Protein AF-A0A924MU27-F1 (afdb_monomer_lite)

Foldseek 3Di:
DFQVVVCVVVVHDSVVVVVVQCQCDQDQDPNDGRQHQKDWDQDPNTTDIDGDPSVVVVVVVVVVD

pLDDT: mean 92.28, std 6.36, range [55.31, 97.69]

Radius of gyration: 12.48 Å; chains: 1; bounding box: 36×30×26 Å

Structure (mmCIF, N/CA/C/O backbone):
data_AF-A0A924MU27-F1
#
_entry.id   AF-A0A924MU27-F1
#
loop_
_atom_site.group_PDB
_atom_site.id
_atom_site.type_symbol
_atom_site.label_atom_id
_atom_site.label_alt_id
_atom_site.label_comp_id
_atom_site.label_asym_id
_atom_site.label_entity_id
_atom_site.label_seq_id
_atom_site.pdbx_PDB_ins_code
_atom_site.Cartn_x
_atom_site.Cartn_y
_atom_site.Cartn_z
_atom_site.occupancy
_atom_site.B_iso_or_equiv
_atom_site.auth_seq_id
_atom_site.auth_comp_id
_atom_site.auth_asym_id
_atom_site.auth_atom_id
_atom_site.pdbx_PDB_model_num
ATOM 1 N N . MET A 1 1 ? -7.763 -7.547 2.311 1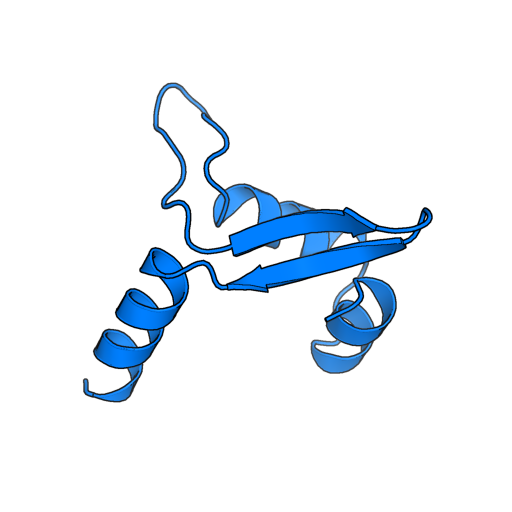.00 90.44 1 MET A N 1
ATOM 2 C CA . MET A 1 1 ? -7.877 -7.565 3.793 1.00 90.44 1 MET A CA 1
ATOM 3 C C . MET A 1 1 ? -8.570 -6.289 4.259 1.00 90.44 1 MET A C 1
ATOM 5 O O . MET A 1 1 ? -8.401 -5.267 3.611 1.00 90.44 1 MET A O 1
ATOM 9 N N . SER A 1 2 ? -9.353 -6.315 5.343 1.00 93.38 2 SER A N 1
ATOM 10 C CA . SER A 1 2 ? -9.943 -5.083 5.887 1.00 93.38 2 SER A CA 1
ATOM 11 C C . SER A 1 2 ? -8.902 -4.184 6.552 1.00 93.38 2 SER A C 1
ATOM 13 O O . SER A 1 2 ? -7.956 -4.681 7.164 1.00 93.38 2 SER A O 1
ATOM 15 N N . MET A 1 3 ? -9.100 -2.867 6.476 1.00 93.62 3 MET A N 1
ATOM 16 C CA . MET A 1 3 ? -8.155 -1.877 7.004 1.00 93.62 3 MET A CA 1
ATOM 17 C C . MET A 1 3 ? -7.857 -2.032 8.505 1.00 93.62 3 MET A C 1
ATOM 19 O O . MET A 1 3 ? -6.678 -2.071 8.854 1.00 93.62 3 MET A O 1
ATOM 23 N N . PRO A 1 4 ? -8.848 -2.220 9.404 1.00 93.38 4 PRO A N 1
ATOM 24 C CA . PRO A 1 4 ? -8.556 -2.414 10.828 1.00 93.38 4 PRO A CA 1
ATOM 25 C C . PRO A 1 4 ? -7.742 -3.683 11.103 1.00 93.38 4 PRO A C 1
ATOM 27 O O . PRO A 1 4 ? -6.846 -3.690 11.944 1.00 93.38 4 PRO A O 1
ATOM 30 N N . ARG A 1 5 ? -8.027 -4.767 10.367 1.00 94.81 5 ARG A N 1
ATOM 31 C CA . ARG A 1 5 ? -7.297 -6.031 10.512 1.00 94.81 5 ARG A CA 1
ATOM 32 C C . ARG A 1 5 ? -5.867 -5.898 9.993 1.00 94.81 5 ARG A C 1
ATOM 34 O O . ARG A 1 5 ? -4.958 -6.405 10.639 1.00 94.81 5 ARG A O 1
ATOM 41 N N . LEU A 1 6 ? -5.682 -5.205 8.871 1.00 95.12 6 LEU A N 1
ATOM 42 C CA . LEU A 1 6 ? -4.366 -4.942 8.298 1.00 95.12 6 LEU A CA 1
ATOM 43 C C . LEU A 1 6 ? -3.523 -4.056 9.223 1.00 95.12 6 LEU A C 1
ATOM 45 O O . LEU A 1 6 ? -2.382 -4.401 9.505 1.00 95.12 6 LEU A O 1
ATOM 49 N N . GLY A 1 7 ? -4.101 -2.981 9.770 1.00 96.25 7 GLY A N 1
ATOM 50 C CA . GLY A 1 7 ? -3.426 -2.117 10.743 1.00 96.25 7 GLY A CA 1
ATOM 51 C C . GLY A 1 7 ? -2.984 -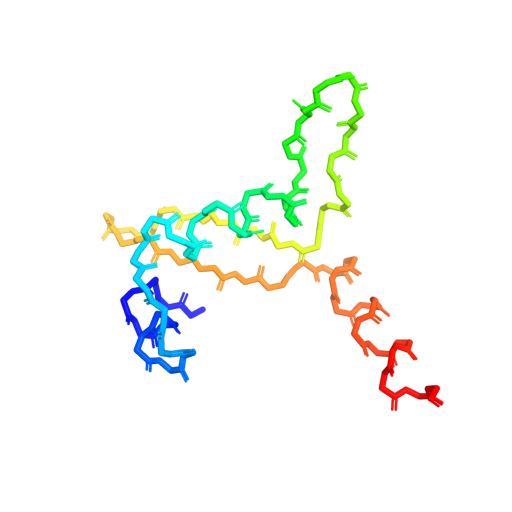2.884 11.987 1.00 96.25 7 GLY A C 1
ATOM 52 O O . GLY A 1 7 ? -1.818 -2.815 12.366 1.00 96.25 7 GLY A O 1
ATOM 53 N N . LYS A 1 8 ? -3.874 -3.711 12.556 1.00 97.06 8 LYS A N 1
ATOM 54 C CA . LYS A 1 8 ? -3.536 -4.591 13.686 1.00 97.06 8 LYS A CA 1
ATOM 55 C C . LYS A 1 8 ? -2.411 -5.571 13.345 1.00 97.06 8 LYS A C 1
ATOM 57 O O . LYS A 1 8 ? -1.535 -5.787 14.171 1.00 97.06 8 LYS A O 1
ATOM 62 N N . HIS A 1 9 ? -2.444 -6.172 12.157 1.00 96.75 9 HIS A N 1
ATOM 63 C CA . HIS A 1 9 ? -1.437 -7.148 11.741 1.00 96.75 9 HIS A CA 1
ATOM 64 C C . HIS A 1 9 ? -0.049 -6.520 11.556 1.00 96.75 9 HIS A C 1
ATOM 66 O O . HIS A 1 9 ? 0.948 -7.160 11.863 1.00 96.75 9 HIS A O 1
ATOM 72 N N . LEU A 1 10 ? 0.004 -5.268 11.097 1.00 95.62 10 LEU A N 1
ATOM 73 C CA . LEU A 1 10 ? 1.247 -4.533 10.856 1.00 95.62 10 LEU A CA 1
ATOM 74 C C . LEU A 1 10 ? 1.704 -3.679 12.052 1.00 95.62 10 LEU A C 1
ATOM 76 O O . LEU A 1 10 ? 2.754 -3.052 11.976 1.00 95.62 10 LEU A O 1
ATOM 80 N N . GLY A 1 11 ? 0.919 -3.600 13.133 1.00 97.12 11 GLY A N 1
ATOM 81 C CA . GLY A 1 11 ? 1.202 -2.707 14.264 1.00 97.12 11 GLY A CA 1
ATOM 82 C C . GLY A 1 11 ? 1.104 -1.214 13.917 1.00 97.12 11 GLY A C 1
ATOM 83 O O . GLY A 1 11 ? 1.744 -0.390 14.564 1.00 97.12 11 GLY A O 1
ATOM 84 N N . LEU A 1 12 ? 0.321 -0.849 12.893 1.00 96.62 12 LEU A N 1
ATOM 85 C CA . LEU A 1 12 ? 0.225 0.519 12.375 1.00 96.62 12 LEU A CA 1
ATOM 86 C C . LEU A 1 12 ? -1.123 1.172 12.689 1.00 96.62 12 LEU A C 1
ATOM 88 O O . LEU A 1 12 ? -2.188 0.563 12.558 1.00 96.62 12 LEU A O 1
ATOM 92 N N . GLY A 1 13 ? -1.077 2.466 13.014 1.00 94.94 13 GLY A N 1
ATOM 93 C CA . GLY A 1 13 ? -2.268 3.308 13.108 1.00 94.94 13 GLY A CA 1
ATOM 94 C C . GLY A 1 13 ? -2.928 3.535 11.743 1.00 94.94 13 GLY A C 1
ATOM 95 O O . GLY A 1 13 ? -2.260 3.546 10.706 1.00 94.94 13 GLY A O 1
ATOM 96 N N . ALA A 1 14 ? -4.244 3.771 11.741 1.00 88.44 14 ALA A N 1
ATOM 97 C CA . ALA A 1 14 ? -5.042 3.897 10.518 1.00 88.44 14 ALA A CA 1
ATOM 98 C C . ALA A 1 14 ? -4.511 4.972 9.552 1.00 88.44 14 ALA A C 1
ATOM 100 O O . ALA A 1 14 ? -4.373 4.706 8.361 1.00 88.44 14 ALA A O 1
ATOM 101 N N . SER A 1 15 ? -4.149 6.155 10.056 1.00 91.12 15 SER A N 1
ATOM 102 C CA . SER A 1 15 ? -3.630 7.254 9.228 1.00 91.12 15 SER A CA 1
ATOM 103 C C . SER A 1 15 ? -2.270 6.939 8.602 1.00 91.12 15 SER A C 1
ATOM 105 O O . SER A 1 15 ? -2.011 7.333 7.466 1.00 91.12 15 SER A O 1
ATOM 107 N N . VAL A 1 16 ? -1.405 6.214 9.322 1.00 94.69 16 VAL A N 1
ATOM 108 C CA . VAL A 1 16 ? -0.094 5.784 8.810 1.00 94.69 16 VAL A CA 1
ATOM 109 C C . VAL A 1 16 ? -0.289 4.746 7.714 1.00 94.69 16 VAL A C 1
ATOM 111 O O . VAL A 1 16 ? 0.266 4.889 6.626 1.00 94.69 16 VAL A O 1
ATOM 114 N N . LEU A 1 17 ? -1.145 3.753 7.971 1.00 94.75 17 LEU A N 1
ATOM 115 C CA . LEU A 1 17 ? -1.470 2.722 6.996 1.00 94.75 17 LEU A CA 1
ATOM 116 C C . LEU A 1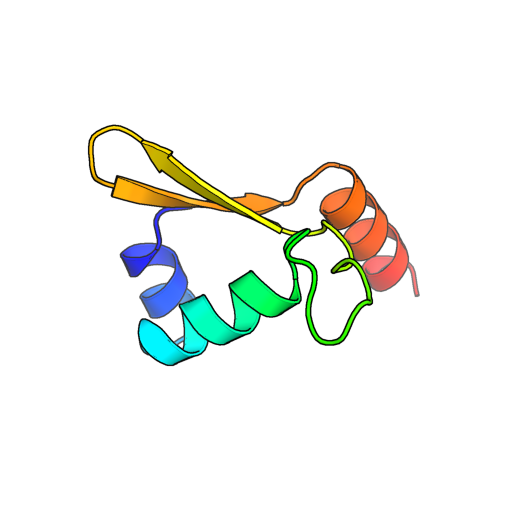 17 ? -2.088 3.327 5.728 1.00 94.75 17 LEU A C 1
ATOM 118 O O . LEU A 1 17 ? -1.622 3.037 4.634 1.00 94.75 17 LEU A O 1
ATOM 122 N N . MET A 1 18 ? -3.080 4.211 5.856 1.00 91.12 18 MET A N 1
ATOM 123 C CA . MET A 1 18 ? -3.700 4.877 4.705 1.00 91.12 18 MET A CA 1
ATOM 124 C C . MET A 1 18 ? -2.689 5.687 3.896 1.00 91.12 18 MET A C 1
ATOM 126 O O . MET A 1 18 ? -2.665 5.572 2.676 1.00 91.12 18 MET A O 1
ATOM 130 N N . ARG A 1 19 ? -1.814 6.460 4.553 1.00 91.56 19 ARG A N 1
ATOM 131 C CA . ARG A 1 19 ? -0.782 7.240 3.856 1.00 91.56 19 ARG A CA 1
ATOM 132 C C . ARG A 1 19 ? 0.172 6.343 3.066 1.00 91.56 19 ARG A C 1
ATOM 134 O O . ARG A 1 19 ? 0.459 6.647 1.911 1.00 91.56 19 ARG A O 1
ATOM 141 N N . ALA A 1 20 ? 0.618 5.238 3.665 1.00 93.12 20 ALA A N 1
ATOM 142 C CA . ALA A 1 20 ? 1.478 4.271 2.991 1.00 93.12 20 ALA A CA 1
ATOM 143 C C . ALA A 1 20 ? 0.762 3.608 1.801 1.00 93.12 20 ALA A C 1
ATOM 145 O O . ALA A 1 20 ? 1.314 3.540 0.705 1.00 93.12 20 ALA A O 1
ATOM 146 N N . LEU A 1 21 ? -0.487 3.168 1.985 1.00 93.19 21 LEU A N 1
ATOM 147 C CA . LEU A 1 21 ? -1.264 2.530 0.921 1.00 93.19 21 LEU A CA 1
ATOM 148 C C . LEU A 1 21 ? -1.591 3.489 -0.230 1.00 93.19 21 LEU A C 1
ATOM 150 O O . LEU A 1 21 ? -1.547 3.068 -1.382 1.00 93.19 21 LEU A O 1
ATOM 154 N N . SER A 1 22 ? -1.861 4.767 0.051 1.00 89.94 22 SER A N 1
ATOM 155 C CA . SER A 1 22 ? -2.099 5.782 -0.984 1.00 89.94 22 SER A CA 1
ATOM 156 C C . SER A 1 22 ? -0.884 5.980 -1.891 1.00 89.94 22 SER A C 1
ATOM 158 O O . SER 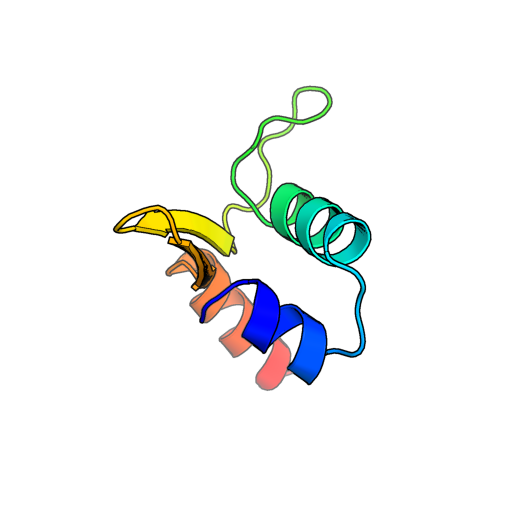A 1 22 ? -1.054 6.102 -3.101 1.00 89.94 22 SER A O 1
ATOM 160 N N . ALA A 1 23 ? 0.333 5.951 -1.335 1.00 90.31 23 ALA A N 1
ATOM 161 C CA . ALA A 1 23 ? 1.568 6.045 -2.118 1.00 90.31 23 ALA A CA 1
ATOM 162 C C . ALA A 1 23 ? 1.816 4.807 -3.001 1.00 90.31 23 ALA A C 1
ATOM 164 O O . ALA A 1 23 ? 2.481 4.904 -4.026 1.00 90.31 23 ALA A O 1
ATOM 165 N N . MET A 1 24 ? 1.263 3.650 -2.624 1.00 94.75 24 MET A N 1
ATOM 166 C CA . MET A 1 24 ? 1.333 2.407 -3.404 1.00 94.75 24 MET A CA 1
ATOM 167 C C . MET A 1 24 ? 0.168 2.246 -4.391 1.00 94.75 24 MET A C 1
ATOM 169 O O . MET A 1 24 ? 0.137 1.279 -5.156 1.00 94.75 24 MET A O 1
ATOM 173 N N . GLY A 1 25 ? -0.810 3.152 -4.359 1.00 94.00 25 GLY A N 1
ATOM 174 C CA . GLY A 1 25 ? -1.944 3.167 -5.273 1.00 94.00 25 GLY A CA 1
ATOM 175 C C . GLY A 1 25 ? -1.587 3.707 -6.653 1.00 94.00 25 GLY A C 1
ATOM 176 O O . GLY A 1 25 ? -0.423 3.882 -6.997 1.00 94.00 25 GLY A O 1
ATOM 177 N N . ASN A 1 26 ? -2.609 3.984 -7.456 1.00 90.12 26 ASN A N 1
ATOM 178 C CA . ASN A 1 26 ? -2.485 4.664 -8.749 1.00 90.12 26 ASN A CA 1
ATOM 179 C C . ASN A 1 26 ? -2.770 6.174 -8.648 1.00 90.12 26 ASN A C 1
ATOM 181 O O . ASN A 1 26 ? -3.020 6.825 -9.658 1.00 90.12 26 ASN A O 1
ATOM 185 N N . ALA A 1 27 ? -2.806 6.729 -7.433 1.00 85.50 27 ALA A N 1
ATOM 186 C CA . ALA A 1 27 ? -3.052 8.149 -7.233 1.00 85.50 27 ALA A CA 1
ATOM 187 C C . ALA A 1 27 ? -1.921 8.967 -7.869 1.00 85.50 27 ALA A C 1
ATOM 189 O O . ALA A 1 27 ? -0.744 8.666 -7.667 1.00 85.50 27 ALA A O 1
ATOM 190 N N . ARG A 1 28 ? -2.278 10.014 -8.617 1.00 83.69 28 ARG A N 1
ATOM 191 C CA . ARG A 1 28 ? -1.305 10.934 -9.205 1.00 83.69 28 ARG A CA 1
ATOM 192 C C . ARG A 1 28 ? -0.865 11.949 -8.154 1.00 83.69 28 ARG A C 1
ATOM 194 O O . ARG A 1 28 ? -1.656 12.798 -7.747 1.00 83.69 28 ARG A O 1
ATOM 201 N N . ILE A 1 29 ? 0.386 11.864 -7.710 1.00 80.69 29 ILE A N 1
ATOM 202 C CA . ILE A 1 29 ? 0.965 12.748 -6.688 1.00 80.69 29 ILE A CA 1
ATOM 203 C C . ILE A 1 29 ? 2.129 13.503 -7.330 1.00 80.69 29 ILE A C 1
ATOM 205 O O . ILE A 1 29 ? 3.021 12.896 -7.913 1.00 80.69 29 ILE A O 1
ATOM 209 N N . GLY A 1 30 ? 2.107 14.839 -7.276 1.00 82.88 30 GLY A N 1
ATOM 210 C CA . GLY A 1 30 ? 3.168 15.662 -7.878 1.00 82.88 30 GLY A CA 1
ATOM 211 C C . GLY A 1 30 ? 3.315 15.484 -9.396 1.00 82.88 30 GLY A C 1
ATOM 212 O O . GLY A 1 30 ? 4.396 15.682 -9.934 1.00 82.88 30 GLY A O 1
ATOM 213 N N . GLY A 1 31 ? 2.246 15.074 -10.088 1.00 85.94 31 GLY A N 1
ATOM 214 C CA . GLY A 1 31 ? 2.259 14.844 -11.534 1.00 85.94 31 GLY A CA 1
ATOM 215 C C . GLY A 1 31 ? 2.781 13.473 -11.973 1.00 85.94 31 GLY A C 1
ATOM 216 O O . GLY A 1 31 ? 2.778 13.212 -13.174 1.00 85.94 31 GLY A O 1
ATOM 217 N N . VAL A 1 32 ? 3.161 12.598 -11.037 1.00 83.50 32 VAL A N 1
ATOM 218 C CA . VAL A 1 32 ? 3.581 11.216 -11.306 1.00 83.50 32 VAL A CA 1
ATOM 219 C C . VAL A 1 32 ? 2.478 10.266 -10.861 1.00 83.50 32 VAL A C 1
ATOM 221 O O . VAL A 1 32 ? 1.940 10.406 -9.760 1.00 83.50 32 VAL A O 1
ATOM 224 N N . ASP A 1 33 ? 2.118 9.315 -11.720 1.00 87.00 33 ASP A N 1
ATOM 225 C CA . ASP A 1 33 ? 1.173 8.268 -11.349 1.00 87.00 33 ASP A CA 1
ATOM 226 C C . ASP A 1 33 ? 1.841 7.313 -10.359 1.00 87.00 33 ASP A C 1
ATOM 228 O O . ASP A 1 33 ? 2.968 6.857 -10.570 1.00 87.00 33 ASP A O 1
ATOM 232 N N . GLY A 1 34 ? 1.146 7.019 -9.261 1.00 89.12 34 GLY A N 1
ATOM 233 C CA . GLY A 1 34 ? 1.587 5.992 -8.333 1.00 89.12 34 GLY A CA 1
ATOM 234 C C . GLY A 1 34 ? 1.721 4.629 -9.028 1.00 89.12 34 GLY A C 1
ATOM 235 O O . GLY A 1 34 ? 1.112 4.384 -10.074 1.00 89.12 34 GLY A O 1
ATOM 236 N N . PRO A 1 35 ? 2.489 3.700 -8.445 1.00 94.62 35 PRO A N 1
ATOM 237 C CA . PRO A 1 35 ? 2.876 2.453 -9.102 1.00 94.62 35 PRO A CA 1
ATOM 238 C C . PRO A 1 35 ? 1.710 1.477 -9.329 1.00 94.62 35 PRO A C 1
ATOM 240 O O . PRO A 1 35 ? 1.871 0.450 -9.989 1.00 94.62 35 PRO A O 1
ATOM 243 N N . GLY A 1 36 ? 0.537 1.760 -8.754 1.00 96.25 36 GLY A N 1
ATOM 244 C CA . GLY A 1 36 ? -0.663 0.957 -8.943 1.00 96.25 36 GLY A CA 1
ATOM 245 C C . GLY A 1 36 ? -0.574 -0.428 -8.311 1.00 96.25 36 GLY A C 1
ATOM 246 O O . GLY A 1 36 ? -1.271 -1.332 -8.763 1.00 96.25 36 GLY A O 1
ATOM 247 N N . TRP A 1 37 ? 0.263 -0.624 -7.288 1.00 97.31 37 TRP A N 1
ATOM 248 C CA . TRP A 1 37 ? 0.475 -1.917 -6.624 1.00 97.31 37 TRP A CA 1
ATOM 249 C C . TRP A 1 37 ? -0.654 -2.309 -5.676 1.00 97.31 37 TRP A C 1
ATOM 251 O O . TRP A 1 37 ? -0.962 -3.493 -5.536 1.00 97.31 37 TRP A O 1
ATOM 261 N N . VAL A 1 38 ? -1.279 -1.329 -5.026 1.00 97.06 38 VAL A N 1
ATOM 262 C CA . VAL A 1 38 ? -2.364 -1.555 -4.067 1.00 97.06 38 VAL A CA 1
ATOM 263 C C . VAL A 1 38 ? -3.637 -0.874 -4.539 1.00 97.06 38 VAL A C 1
ATOM 265 O O . VAL A 1 38 ? -3.633 0.261 -5.006 1.00 97.06 38 VAL A O 1
ATOM 268 N N . ARG A 1 39 ? -4.761 -1.562 -4.355 1.00 95.19 39 ARG A N 1
ATOM 269 C CA . ARG A 1 39 ? -6.093 -0.983 -4.471 1.00 95.19 39 ARG A CA 1
ATOM 270 C C . ARG A 1 39 ? -6.737 -0.922 -3.094 1.00 95.19 39 ARG A C 1
ATOM 272 O O . ARG A 1 39 ? -6.851 -1.943 -2.415 1.00 95.19 39 ARG A O 1
ATOM 279 N N . VAL A 1 40 ? -7.185 0.270 -2.717 1.00 93.88 40 VAL A N 1
ATOM 280 C CA . VAL A 1 40 ? -8.041 0.492 -1.550 1.00 93.88 40 VAL A CA 1
ATOM 281 C C . VAL A 1 40 ? -9.466 0.718 -2.051 1.00 93.88 40 VAL A C 1
ATOM 283 O O . VAL A 1 40 ? -9.692 1.579 -2.897 1.00 93.88 40 VAL A O 1
ATOM 286 N N . THR A 1 41 ? -10.420 -0.078 -1.571 1.00 94.38 41 THR A N 1
ATOM 287 C CA . THR A 1 41 ? -11.843 0.024 -1.943 1.00 94.38 41 THR A CA 1
ATOM 288 C C . THR A 1 41 ? -12.729 -0.004 -0.711 1.00 94.38 41 THR A C 1
ATOM 290 O O . THR A 1 41 ? -12.391 -0.655 0.280 1.00 94.38 41 THR A O 1
ATOM 293 N N . GLN A 1 42 ? -13.869 0.677 -0.783 1.00 94.06 42 GLN A N 1
ATOM 294 C CA . GLN A 1 42 ? -14.936 0.545 0.198 1.00 94.06 42 GLN A CA 1
ATOM 295 C C . GLN A 1 42 ? -15.953 -0.477 -0.326 1.00 94.06 42 GLN A C 1
ATOM 297 O O . GLN A 1 42 ? -16.491 -0.302 -1.415 1.00 94.06 42 GLN A O 1
ATOM 302 N N . VAL A 1 43 ? -16.168 -1.558 0.425 1.00 92.31 43 VAL A N 1
ATOM 303 C CA . VAL A 1 43 ? -17.145 -2.619 0.130 1.00 92.31 43 VAL A CA 1
ATOM 304 C C . VAL A 1 43 ? -18.062 -2.718 1.339 1.00 92.31 43 VAL A C 1
ATOM 306 O O . VAL A 1 43 ? -17.554 -2.924 2.440 1.00 92.31 43 VAL A O 1
ATOM 309 N N . ASP A 1 44 ? -19.368 -2.520 1.151 1.00 90.25 44 ASP A N 1
ATOM 310 C CA . ASP A 1 44 ? -20.371 -2.519 2.229 1.00 90.25 44 ASP A CA 1
ATOM 311 C C . ASP A 1 44 ? -19.928 -1.659 3.425 1.00 90.25 44 ASP A C 1
ATOM 313 O O . ASP A 1 44 ? -19.766 -2.133 4.547 1.00 90.25 44 ASP A O 1
ATOM 317 N N . GLU A 1 45 ? -19.596 -0.395 3.139 1.00 91.19 45 GLU A N 1
ATOM 318 C CA . GLU A 1 45 ? -19.071 0.604 4.089 1.00 91.19 45 GLU A CA 1
ATOM 319 C C . GLU A 1 45 ? -17.684 0.297 4.686 1.00 91.19 45 GLU A C 1
ATOM 321 O O . GLU A 1 45 ? -17.068 1.157 5.326 1.00 91.19 45 GLU A O 1
ATOM 326 N N . ARG A 1 46 ? -17.115 -0.880 4.413 1.00 90.69 46 ARG A N 1
ATOM 327 C CA . ARG A 1 46 ? -15.831 -1.317 4.956 1.00 90.69 46 ARG A CA 1
ATOM 328 C C . ARG A 1 46 ? -14.680 -1.055 3.997 1.00 90.69 46 ARG A C 1
ATOM 330 O O . ARG A 1 46 ? -14.622 -1.578 2.887 1.00 90.69 46 ARG A O 1
ATOM 337 N N . TRP A 1 47 ? -13.671 -0.341 4.483 1.00 93.19 47 TRP A N 1
ATOM 338 C CA . TRP A 1 47 ? -12.417 -0.175 3.754 1.00 93.19 47 TRP A CA 1
ATOM 339 C C . TRP A 1 47 ? -11.601 -1.469 3.720 1.00 93.19 47 TRP A C 1
ATOM 341 O O . TRP A 1 47 ? -11.299 -2.084 4.754 1.00 93.19 47 TRP A O 1
ATOM 351 N N . THR A 1 48 ? -11.198 -1.858 2.516 1.00 94.62 48 THR A N 1
ATOM 352 C CA . THR A 1 48 ? -10.360 -3.021 2.237 1.00 94.62 48 THR A CA 1
ATOM 353 C C . THR A 1 48 ? -9.188 -2.639 1.342 1.00 94.62 48 THR A C 1
ATOM 355 O O . THR A 1 48 ? -9.311 -1.775 0.478 1.00 94.62 48 THR A O 1
ATOM 358 N N . ALA A 1 49 ? -8.050 -3.296 1.554 1.00 95.94 49 ALA A N 1
ATOM 359 C CA . ALA A 1 49 ? -6.859 -3.176 0.725 1.00 95.94 49 ALA A CA 1
ATOM 360 C C . ALA A 1 49 ? -6.507 -4.532 0.105 1.00 95.94 49 ALA A C 1
ATOM 362 O O . ALA A 1 49 ? -6.584 -5.574 0.776 1.00 95.94 49 ALA A O 1
ATOM 363 N N . ALA A 1 50 ? -6.111 -4.519 -1.164 1.00 96.31 50 ALA A N 1
ATOM 364 C CA . ALA A 1 50 ? -5.652 -5.692 -1.899 1.00 96.31 50 ALA A CA 1
ATOM 365 C C . ALA A 1 50 ? -4.505 -5.323 -2.844 1.00 96.31 50 ALA A C 1
ATOM 367 O O . ALA A 1 50 ? -4.463 -4.208 -3.366 1.00 96.31 50 ALA A O 1
ATOM 368 N N . LEU A 1 51 ? -3.601 -6.272 -3.095 1.00 97.00 51 LEU A N 1
ATOM 369 C CA . LEU A 1 51 ? -2.643 -6.140 -4.191 1.00 97.00 51 LEU A CA 1
ATOM 370 C C . LEU A 1 51 ? -3.387 -6.189 -5.529 1.00 97.00 51 LEU A C 1
ATOM 372 O O . LEU A 1 51 ? -4.316 -6.984 -5.709 1.00 97.00 51 LEU A O 1
ATOM 376 N N . THR A 1 52 ? -2.956 -5.358 -6.468 1.00 97.19 52 THR A N 1
ATOM 377 C CA . THR A 1 52 ? -3.298 -5.485 -7.889 1.00 97.19 52 THR A CA 1
ATOM 378 C C . THR A 1 52 ? -2.414 -6.549 -8.544 1.00 97.19 52 THR A C 1
ATOM 380 O O . THR A 1 52 ? -1.521 -7.110 -7.902 1.00 97.19 52 THR A O 1
ATOM 383 N N . ASP A 1 53 ? -2.621 -6.812 -9.833 1.00 97.69 53 ASP A N 1
ATOM 384 C CA . ASP A 1 53 ? -1.720 -7.684 -10.594 1.00 97.69 53 ASP A CA 1
ATOM 385 C C . ASP A 1 53 ? -0.304 -7.107 -10.680 1.00 97.69 53 ASP A C 1
ATOM 387 O O . ASP A 1 53 ? 0.665 -7.832 -10.467 1.00 97.69 53 ASP A O 1
ATOM 391 N N . ALA A 1 54 ? -0.174 -5.789 -10.868 1.00 96.75 54 ALA A N 1
ATOM 392 C CA . ALA A 1 54 ? 1.119 -5.107 -10.838 1.00 96.75 54 ALA A CA 1
ATOM 393 C C . ALA A 1 54 ? 1.820 -5.269 -9.478 1.00 96.75 54 ALA A C 1
ATOM 395 O O . ALA A 1 54 ? 3.021 -5.534 -9.425 1.00 96.75 54 ALA A O 1
ATOM 396 N N . GLY A 1 55 ? 1.067 -5.162 -8.376 1.00 97.12 55 GLY A N 1
ATOM 397 C CA . GLY A 1 55 ? 1.595 -5.378 -7.027 1.00 97.12 55 GLY A CA 1
ATOM 398 C C . GLY A 1 55 ? 2.029 -6.823 -6.788 1.00 97.1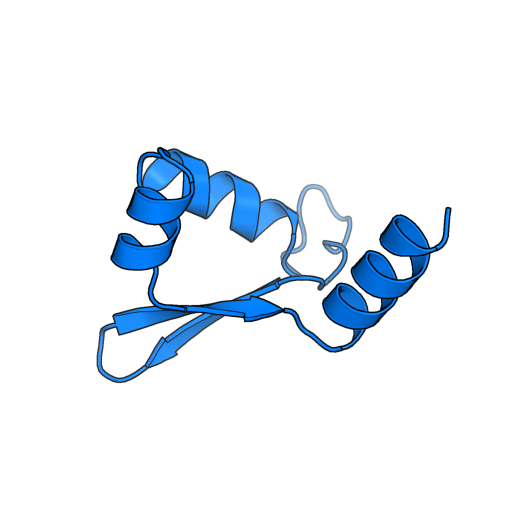2 55 GLY A C 1
ATOM 399 O O . GLY A 1 55 ? 3.112 -7.057 -6.259 1.00 97.12 55 GLY A O 1
ATOM 400 N N . ARG A 1 56 ? 1.230 -7.802 -7.237 1.00 97.62 56 ARG A N 1
ATOM 401 C CA . ARG A 1 56 ? 1.596 -9.228 -7.172 1.00 97.62 56 ARG A CA 1
ATOM 402 C C . ARG A 1 56 ? 2.876 -9.521 -7.955 1.00 97.62 56 ARG A C 1
ATOM 404 O O . ARG A 1 56 ? 3.762 -10.178 -7.420 1.00 97.62 56 ARG A O 1
ATOM 411 N N . ALA A 1 57 ? 2.994 -9.002 -9.176 1.00 97.31 57 ALA A N 1
ATOM 412 C CA . ALA A 1 57 ? 4.188 -9.172 -10.003 1.00 97.31 57 ALA A CA 1
ATOM 413 C C . ALA A 1 57 ? 5.430 -8.508 -9.384 1.00 97.31 57 ALA A C 1
ATOM 415 O O . ALA A 1 57 ? 6.527 -9.056 -9.462 1.00 97.31 57 ALA A O 1
ATOM 416 N N . PHE A 1 58 ? 5.276 -7.341 -8.749 1.00 96.06 58 PHE A N 1
ATOM 417 C CA . PHE A 1 58 ? 6.361 -6.698 -8.006 1.00 96.06 58 PHE A CA 1
ATOM 418 C C . PHE A 1 58 ? 6.823 -7.548 -6.815 1.00 96.06 58 PHE A C 1
ATOM 420 O O . PHE A 1 58 ? 8.015 -7.813 -6.700 1.00 96.06 58 PHE A O 1
ATOM 427 N N . CYS A 1 59 ? 5.896 -8.026 -5.976 1.00 96.19 59 CYS A N 1
ATOM 428 C CA . CYS A 1 59 ? 6.234 -8.899 -4.849 1.00 96.19 59 CYS A CA 1
ATOM 429 C C . CYS A 1 59 ? 6.893 -10.204 -5.304 1.00 96.19 59 CYS A C 1
ATOM 431 O O . CYS A 1 59 ? 7.841 -10.640 -4.666 1.00 96.19 59 CYS A O 1
ATOM 433 N N . ALA A 1 60 ? 6.419 -10.805 -6.401 1.00 96.56 60 ALA A N 1
ATOM 434 C CA . ALA A 1 60 ? 7.042 -11.998 -6.962 1.00 96.56 60 ALA A CA 1
ATOM 435 C C . ALA A 1 60 ? 8.512 -11.730 -7.310 1.00 96.56 60 ALA A C 1
ATOM 437 O O . ALA A 1 60 ? 9.373 -12.466 -6.853 1.00 96.56 60 ALA A O 1
ATOM 438 N N . ARG A 1 61 ? 8.812 -10.637 -8.025 1.00 95.06 61 ARG A N 1
ATOM 439 C CA . ARG A 1 61 ? 10.202 -10.254 -8.329 1.00 95.06 61 ARG A CA 1
ATOM 440 C C . ARG A 1 61 ? 11.035 -10.047 -7.064 1.00 95.06 61 ARG A C 1
ATOM 442 O O . ARG A 1 61 ? 12.081 -10.656 -6.941 1.00 95.06 61 ARG A O 1
ATOM 449 N N . LEU A 1 62 ? 10.523 -9.270 -6.107 1.00 93.50 62 LEU A N 1
ATOM 450 C CA . LEU A 1 62 ? 11.239 -8.950 -4.867 1.00 93.50 62 LEU A CA 1
ATOM 451 C C . LEU A 1 62 ? 11.566 -10.186 -4.012 1.00 93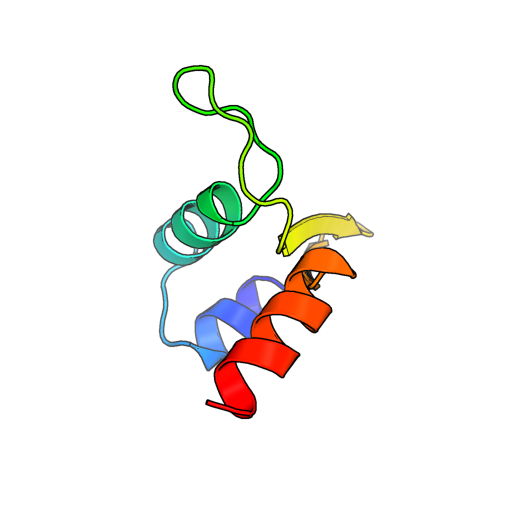.50 62 LEU A C 1
ATOM 453 O O . LEU A 1 62 ? 12.537 -10.167 -3.275 1.00 93.50 62 LEU A O 1
ATOM 457 N N . LEU A 1 63 ? 10.730 -11.226 -4.054 1.00 89.12 63 LEU A N 1
ATOM 458 C CA . LEU A 1 63 ? 10.930 -12.455 -3.278 1.00 89.12 63 LEU A CA 1
ATOM 459 C C . LEU A 1 63 ? 11.830 -13.481 -3.984 1.00 89.12 63 LEU A C 1
ATOM 461 O O . LEU A 1 63 ? 12.167 -14.498 -3.380 1.00 89.12 63 LEU A O 1
ATOM 465 N N . HIS A 1 64 ? 12.157 -13.252 -5.256 1.00 78.25 64 HIS A N 1
ATOM 466 C CA . HIS A 1 64 ? 13.077 -14.080 -6.034 1.00 78.25 64 HIS A CA 1
ATOM 467 C C . HIS A 1 64 ? 14.502 -13.500 -6.099 1.00 78.25 64 HIS A C 1
ATOM 469 O O . HIS A 1 64 ? 15.389 -14.201 -6.585 1.00 78.25 64 HIS A O 1
ATOM 475 N N . ASP A 1 65 ? 14.701 -12.278 -5.595 1.00 55.31 65 ASP A N 1
ATOM 476 C CA . ASP A 1 65 ? 15.989 -11.585 -5.442 1.00 55.31 65 ASP A CA 1
ATOM 477 C C . ASP A 1 65 ? 16.512 -11.707 -3.995 1.00 55.31 65 ASP A C 1
ATOM 479 O O . ASP A 1 65 ? 17.749 -11.810 -3.819 1.00 55.31 65 ASP A O 1
#

Secondary structure (DSSP, 8-state):
-BHHHHHHHHT--HHHHHHHHHHTTT-EETTEE----EEEEEETTEEEEEE-HHHHHHHHHHHH-

Sequence (65 aa):
MSMPRLGKHLGLGASVLMRALSAMGNARIGGVDGPGWVRVTQVDERWTAALTDAGRAFCARLLHD